Protein AF-A0AAW7AL29-F1 (afdb_monomer_lite)

Sequence (133 aa):
MGLEEKYKINKNIAYKLLEYNFFDASINRFYYSCFQKLLNYAEQRFEYKDAGEGSSHNNLIKFIDVEINKSMMHDNKKNLIKAKGITGNFKKLKQMRVIADYKSESISEKDIPHVKRLVHGFDEKFGVVKNNM

Radius of gyration: 15.09 Å; chains: 1; bounding box: 36×31×45 Å

Secondary structure (DSSP, 8-state):
--HHHHHHHHHHHHHHHHHTT-HHHHHHHHHHHHHHHHHHHHHHHH-----SSS-HHHHHHHHHHHHHHHHHHHS-HHHHHHHTHHHHHHHHHHHHHHHHHH-SS---GGGHHHHHHHHHHHHHHHHHHHHH-

Foldseek 3Di:
DALVVQLVVLQVVLVVCVVVVVPLSSLLSLLSSLQSLLVNCCCVPPVDDDPPPDDSSVVSLVVLLVVLVVLCVPDDVVLSVLLNCLSVLSVVSVVSNCCSPPNPDHDGPVCVVVSVVSSVSNVVSVVSSNVRD

pLDDT: mean 93.37, std 5.76, range [64.5, 98.31]

Structure (mmCIF, N/CA/C/O backbone):
data_AF-A0AAW7AL29-F1
#
_entry.id   AF-A0AAW7AL29-F1
#
loop_
_atom_site.group_PDB
_atom_site.id
_atom_site.type_symbol
_atom_site.label_atom_id
_atom_site.label_alt_id
_atom_site.label_comp_id
_atom_site.label_asym_id
_atom_site.label_entity_id
_atom_site.label_seq_id
_atom_site.pdbx_PDB_ins_code
_atom_site.Cartn_x
_atom_site.Cartn_y
_atom_site.Cartn_z
_atom_site.occupancy
_atom_site.B_iso_or_equiv
_atom_site.auth_seq_id
_atom_site.auth_comp_id
_atom_site.auth_asym_id
_atom_site.auth_atom_id
_atom_site.pdbx_PDB_model_num
ATOM 1 N N . MET A 1 1 ? -5.693 -19.785 -1.259 1.00 75.62 1 MET A N 1
ATOM 2 C CA . MET A 1 1 ? -6.119 -18.389 -1.504 1.00 75.62 1 MET A CA 1
ATOM 3 C C . MET A 1 1 ? -4.914 -17.563 -1.942 1.00 75.62 1 MET A C 1
ATOM 5 O O . MET A 1 1 ? -3.974 -17.420 -1.157 1.00 75.62 1 MET A O 1
ATOM 9 N N . GLY A 1 2 ? -4.912 -17.085 -3.188 1.00 89.62 2 GLY A N 1
ATOM 10 C CA . GLY A 1 2 ? -3.814 -16.286 -3.752 1.00 89.62 2 GLY A CA 1
ATOM 11 C C . GLY A 1 2 ? -3.774 -14.853 -3.209 1.00 89.62 2 GLY A C 1
ATOM 12 O O . GLY A 1 2 ? -4.735 -14.394 -2.589 1.00 89.62 2 GLY A O 1
ATOM 13 N N . LEU A 1 3 ? -2.671 -14.128 -3.433 1.00 92.44 3 LEU A N 1
ATOM 14 C CA . LEU A 1 3 ? -2.539 -12.729 -2.998 1.00 92.44 3 LEU A CA 1
ATOM 15 C C . LEU A 1 3 ? -3.585 -11.813 -3.645 1.00 92.44 3 LEU A C 1
ATOM 17 O O . LEU A 1 3 ? -4.085 -10.902 -2.982 1.00 92.44 3 LEU A O 1
ATOM 21 N N . GLU A 1 4 ? -3.956 -12.085 -4.899 1.00 92.19 4 GLU A N 1
ATOM 22 C CA . GLU A 1 4 ? -5.001 -11.341 -5.598 1.00 92.19 4 GLU A CA 1
ATOM 23 C C . GLU A 1 4 ? -6.346 -11.373 -4.858 1.00 92.19 4 GLU A C 1
ATOM 25 O O . GLU A 1 4 ? -7.004 -10.350 -4.665 1.00 92.19 4 GLU A O 1
ATOM 30 N N . GLU A 1 5 ? -6.759 -12.557 -4.428 1.00 94.75 5 GLU A N 1
ATOM 31 C CA . GLU A 1 5 ? -8.010 -12.750 -3.705 1.00 94.75 5 GLU A CA 1
ATOM 32 C C . GLU A 1 5 ? -7.924 -12.151 -2.293 1.00 94.75 5 GLU A C 1
ATOM 34 O O . GLU A 1 5 ? -8.828 -11.434 -1.855 1.00 94.75 5 GLU A O 1
ATOM 39 N N . LYS A 1 6 ? -6.783 -12.348 -1.616 1.00 95.12 6 LYS A N 1
ATOM 40 C CA . LYS A 1 6 ? -6.535 -11.810 -0.273 1.00 95.12 6 LYS A CA 1
ATOM 41 C C . LYS A 1 6 ? -6.652 -10.288 -0.219 1.00 95.12 6 LYS A C 1
ATOM 43 O O . LYS A 1 6 ? -7.274 -9.780 0.716 1.00 95.12 6 LYS A O 1
A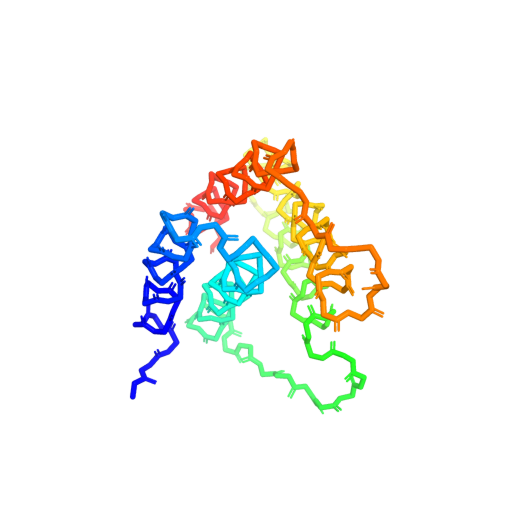TOM 48 N N . TYR A 1 7 ? -6.114 -9.549 -1.197 1.00 96.12 7 TYR A N 1
ATOM 49 C CA . TYR A 1 7 ? -6.211 -8.086 -1.142 1.00 96.12 7 TYR A CA 1
ATOM 50 C C . TYR A 1 7 ? -7.658 -7.604 -1.310 1.00 96.12 7 TYR A C 1
ATOM 52 O O . TYR A 1 7 ? -8.079 -6.682 -0.610 1.00 96.12 7 TYR A O 1
ATOM 60 N N . LYS A 1 8 ? -8.442 -8.244 -2.192 1.00 96.88 8 LYS A N 1
ATOM 61 C CA . LYS A 1 8 ? -9.861 -7.906 -2.413 1.00 96.88 8 LYS A CA 1
ATOM 62 C C . LYS A 1 8 ? -10.673 -8.161 -1.144 1.00 96.88 8 LYS A C 1
ATOM 64 O O . LYS A 1 8 ? -11.420 -7.288 -0.704 1.00 96.88 8 LYS A O 1
ATOM 69 N N . ILE A 1 9 ? -10.465 -9.319 -0.515 1.00 97.44 9 ILE A N 1
ATOM 70 C CA . ILE A 1 9 ? -11.117 -9.686 0.746 1.00 97.44 9 ILE A CA 1
ATOM 71 C C . ILE A 1 9 ? -10.748 -8.701 1.856 1.00 97.44 9 ILE A C 1
ATOM 73 O O . ILE A 1 9 ? -11.639 -8.191 2.529 1.00 97.44 9 ILE A O 1
ATOM 77 N N . ASN A 1 10 ? -9.464 -8.371 2.017 1.00 97.75 10 ASN A N 1
ATOM 78 C CA . ASN A 1 10 ? -9.031 -7.409 3.030 1.00 97.75 10 ASN A CA 1
ATOM 79 C C . ASN A 1 10 ? -9.680 -6.037 2.840 1.00 97.75 10 ASN A C 1
ATOM 81 O O . ASN A 1 10 ? -10.145 -5.449 3.814 1.00 97.75 10 ASN A O 1
ATOM 85 N N . LYS A 1 11 ? -9.782 -5.547 1.600 1.00 97.50 11 LYS A N 1
ATOM 86 C CA . LYS A 1 11 ? -10.460 -4.278 1.317 1.00 97.50 11 LYS A CA 1
ATOM 87 C C . LYS A 1 11 ? -11.942 -4.330 1.693 1.00 97.50 11 LYS A C 1
ATOM 89 O O . LYS A 1 11 ? -12.434 -3.412 2.341 1.00 97.50 11 LYS A O 1
ATOM 94 N N . ASN A 1 12 ? -12.636 -5.411 1.342 1.00 98.00 12 ASN A N 1
ATOM 95 C CA . ASN A 1 12 ? -14.052 -5.584 1.672 1.00 98.00 12 ASN A CA 1
ATOM 96 C C . ASN A 1 12 ? -14.281 -5.679 3.187 1.00 98.00 12 ASN A C 1
ATOM 98 O O . ASN A 1 12 ? -15.183 -5.033 3.714 1.00 98.00 12 ASN A O 1
ATOM 102 N N . ILE A 1 13 ? -13.443 -6.440 3.898 1.00 98.19 13 ILE A N 1
ATOM 103 C CA . ILE A 1 13 ? -13.495 -6.532 5.362 1.00 98.19 13 ILE A CA 1
ATOM 104 C C . ILE A 1 13 ? -13.239 -5.161 5.990 1.00 98.19 13 ILE A C 1
ATOM 106 O O . ILE A 1 13 ? -13.939 -4.799 6.929 1.00 98.19 13 ILE A O 1
ATOM 110 N N . ALA A 1 14 ? -12.286 -4.380 5.471 1.00 97.88 14 ALA A N 1
ATOM 111 C CA . ALA A 1 14 ? -12.003 -3.044 5.988 1.00 97.88 14 ALA A CA 1
ATOM 112 C C . ALA A 1 14 ? -13.248 -2.146 5.967 1.00 97.88 14 ALA A C 1
ATOM 114 O O . ALA A 1 14 ? -13.548 -1.509 6.971 1.00 97.88 14 ALA A O 1
ATOM 115 N N . TYR A 1 15 ? -14.005 -2.140 4.865 1.00 98.06 15 TYR A N 1
ATOM 116 C CA . TYR A 1 15 ? -15.250 -1.371 4.785 1.00 98.06 15 TYR A CA 1
ATOM 117 C C . TYR A 1 15 ? -16.328 -1.887 5.737 1.00 98.06 15 TYR A C 1
ATOM 119 O O . TYR A 1 15 ? -16.926 -1.076 6.433 1.00 98.06 15 TYR A O 1
ATOM 127 N N . LYS A 1 16 ? -16.510 -3.208 5.853 1.00 98.31 16 LYS A N 1
ATOM 128 C CA . LYS A 1 16 ? -17.448 -3.780 6.833 1.00 98.31 16 LYS A CA 1
ATOM 129 C C . LYS A 1 16 ? -17.093 -3.380 8.264 1.00 98.31 16 LYS A C 1
ATOM 131 O O . LYS A 1 16 ? -17.961 -3.014 9.037 1.00 98.31 16 LYS A O 1
ATOM 136 N N . LEU A 1 17 ? -15.811 -3.404 8.626 1.00 97.94 17 LEU A N 1
ATOM 137 C CA . LEU A 1 17 ? -15.358 -2.998 9.960 1.00 97.94 17 LEU A CA 1
ATOM 138 C C . LEU A 1 17 ? -15.656 -1.524 10.256 1.00 97.94 17 LEU A C 1
ATOM 140 O O . LEU A 1 17 ? -15.956 -1.197 11.401 1.00 97.94 17 LEU A O 1
ATOM 144 N N . LEU A 1 18 ? -15.620 -0.650 9.244 1.00 96.75 18 LEU A N 1
ATOM 145 C CA . LEU A 1 18 ? -16.034 0.745 9.411 1.00 96.75 18 LEU A CA 1
ATOM 146 C C . LEU A 1 18 ? -17.519 0.872 9.766 1.00 96.75 18 LEU A C 1
ATOM 148 O O . LEU A 1 18 ? -17.851 1.720 10.582 1.00 96.75 18 LEU A O 1
ATOM 152 N N . GLU A 1 19 ? -18.392 0.038 9.194 1.00 96.69 19 GLU A N 1
ATOM 153 C CA . GLU A 1 19 ? -19.837 0.040 9.497 1.00 96.69 19 GLU A CA 1
ATOM 154 C C . GLU A 1 19 ? -20.122 -0.320 10.964 1.00 96.69 19 GLU A C 1
ATOM 156 O O . GLU A 1 19 ? -21.108 0.136 11.535 1.00 96.69 19 GLU A O 1
ATOM 161 N N . TYR A 1 20 ? -19.230 -1.092 11.591 1.00 97.31 20 TYR A N 1
ATOM 162 C CA . TYR A 1 20 ? -19.299 -1.468 13.006 1.00 97.31 20 TYR A CA 1
ATOM 163 C C . TYR A 1 20 ? -18.425 -0.592 13.920 1.00 97.31 20 TYR A C 1
ATOM 165 O O . TYR A 1 20 ? -18.210 -0.947 15.076 1.00 97.31 20 TYR A O 1
ATOM 173 N N . ASN A 1 21 ? -17.893 0.531 13.423 1.00 96.50 21 ASN A N 1
ATOM 174 C CA . ASN A 1 21 ? -16.990 1.429 14.158 1.00 96.50 21 ASN A CA 1
ATOM 175 C C . ASN A 1 21 ? -15.689 0.771 14.667 1.00 96.50 21 ASN A C 1
ATOM 177 O O . ASN A 1 21 ? -15.028 1.284 15.569 1.00 96.50 21 ASN A O 1
ATOM 181 N N . PHE A 1 22 ? -15.261 -0.341 14.062 1.00 96.81 22 PHE A N 1
ATOM 182 C CA . PHE A 1 22 ? -13.983 -0.989 14.363 1.00 96.81 22 PHE A CA 1
ATOM 183 C C . PHE A 1 22 ? -12.840 -0.332 13.575 1.00 96.81 22 PHE A C 1
ATOM 185 O O . PHE A 1 22 ? -12.269 -0.913 12.645 1.00 96.81 22 PHE A O 1
ATOM 192 N N . PHE A 1 23 ? -12.515 0.912 13.935 1.00 96.56 23 PHE A N 1
ATOM 193 C CA . PHE A 1 23 ? -11.599 1.770 13.179 1.00 96.56 23 PHE A CA 1
ATOM 194 C C . PHE A 1 23 ? -10.165 1.231 13.109 1.00 96.56 23 PHE A C 1
ATOM 196 O O . PHE A 1 23 ? -9.618 1.123 12.007 1.00 96.56 23 PHE A O 1
ATOM 203 N N . ASP A 1 24 ? -9.586 0.809 14.233 1.00 96.25 24 ASP A N 1
ATOM 204 C CA . ASP A 1 24 ? -8.225 0.253 14.281 1.00 96.25 24 ASP A CA 1
ATOM 205 C C . ASP A 1 24 ? -8.091 -0.977 13.364 1.00 96.25 24 ASP A C 1
ATOM 207 O O . ASP A 1 24 ? -7.237 -1.043 12.469 1.00 96.25 24 ASP A O 1
ATOM 211 N N . ALA A 1 25 ? -9.029 -1.919 13.501 1.00 96.94 25 ALA A N 1
ATOM 212 C CA . ALA A 1 25 ? -9.082 -3.120 12.678 1.00 96.94 25 ALA A CA 1
ATOM 213 C C . ALA A 1 25 ? -9.292 -2.790 11.188 1.00 96.94 25 ALA A C 1
ATOM 215 O O . ALA A 1 25 ? -8.695 -3.434 10.319 1.00 96.94 25 ALA A O 1
ATOM 216 N N . SER A 1 26 ? -10.093 -1.768 10.867 1.00 97.81 26 SER A N 1
ATOM 217 C CA . SER A 1 26 ? -10.309 -1.332 9.483 1.00 97.81 26 SER A CA 1
ATOM 218 C C . SER A 1 26 ? -9.019 -0.822 8.826 1.00 97.81 26 SER A C 1
ATOM 220 O O . SER A 1 26 ? -8.718 -1.193 7.689 1.00 97.81 26 SER A O 1
ATOM 222 N N . ILE A 1 27 ? -8.200 -0.043 9.546 1.00 97.31 27 ILE A N 1
ATOM 223 C CA . ILE A 1 27 ? -6.919 0.471 9.041 1.00 97.31 27 ILE A CA 1
ATOM 224 C C . ILE A 1 27 ? -5.945 -0.667 8.799 1.00 97.31 27 ILE A C 1
ATOM 226 O O . ILE A 1 27 ? -5.292 -0.704 7.752 1.00 97.31 27 ILE A O 1
ATOM 230 N N . ASN A 1 28 ? -5.871 -1.612 9.736 1.00 96.62 28 ASN A N 1
ATOM 231 C CA . ASN A 1 28 ? -5.049 -2.802 9.582 1.00 96.62 28 ASN A CA 1
ATOM 232 C C . ASN A 1 28 ? -5.407 -3.545 8.280 1.00 96.62 28 ASN A C 1
ATOM 234 O O . ASN A 1 28 ? -4.530 -3.862 7.470 1.00 96.62 28 ASN A O 1
ATOM 238 N N . ARG A 1 29 ? -6.705 -3.727 8.009 1.00 97.94 29 ARG A N 1
ATOM 239 C CA . ARG A 1 29 ? -7.197 -4.386 6.790 1.00 97.94 29 ARG A CA 1
ATOM 240 C C . ARG A 1 29 ? -6.943 -3.572 5.517 1.00 97.94 29 ARG A C 1
ATOM 242 O O . ARG A 1 29 ? -6.504 -4.152 4.522 1.00 97.94 29 ARG A O 1
ATOM 249 N N . PHE A 1 30 ? -7.107 -2.248 5.536 1.00 98.31 30 PHE A N 1
ATOM 250 C CA . PHE A 1 30 ? -6.722 -1.394 4.403 1.00 98.31 30 PHE A CA 1
ATOM 251 C C . PHE A 1 30 ? -5.227 -1.490 4.088 1.00 98.31 30 PHE A C 1
ATOM 253 O O . PHE A 1 30 ? -4.852 -1.654 2.924 1.00 98.31 30 PHE A O 1
ATOM 260 N N . TYR A 1 31 ? -4.372 -1.446 5.112 1.00 97.88 31 TYR A N 1
ATOM 261 C CA . TYR A 1 31 ? -2.928 -1.591 4.951 1.00 97.88 31 TYR A CA 1
ATOM 262 C C . TYR A 1 31 ? -2.559 -2.925 4.287 1.00 97.88 31 TYR A C 1
ATOM 264 O O . TYR A 1 31 ? -1.824 -2.931 3.295 1.00 97.88 31 TYR A O 1
ATOM 272 N N . TYR A 1 32 ? -3.091 -4.047 4.784 1.00 97.50 32 TYR A N 1
ATOM 273 C CA . TYR A 1 32 ? -2.791 -5.361 4.210 1.00 97.50 32 TYR A CA 1
ATOM 274 C C . TYR A 1 32 ? -3.354 -5.542 2.803 1.00 97.50 32 TYR A C 1
ATOM 276 O O . TYR A 1 32 ? -2.681 -6.151 1.973 1.00 97.50 32 TYR A O 1
ATOM 284 N N . SER A 1 33 ? -4.516 -4.959 2.497 1.00 98.19 33 SER A N 1
ATOM 285 C CA . SER A 1 33 ? -5.017 -4.883 1.122 1.00 98.19 33 SER A CA 1
ATOM 286 C C . SER A 1 33 ? -3.997 -4.202 0.202 1.00 98.19 33 SER A C 1
ATOM 288 O O . SER A 1 33 ? -3.593 -4.771 -0.810 1.00 98.19 33 SER A O 1
ATOM 290 N N . CYS A 1 34 ? -3.517 -3.006 0.555 1.00 98.06 34 CYS A N 1
ATOM 291 C CA . CYS A 1 34 ? -2.522 -2.296 -0.254 1.00 98.06 34 CYS A CA 1
ATOM 292 C C . CYS A 1 34 ? -1.208 -3.084 -0.387 1.00 98.06 34 CYS A C 1
ATOM 294 O O . CYS A 1 34 ? -0.666 -3.196 -1.486 1.00 98.06 34 CYS A O 1
ATOM 296 N N . PHE A 1 35 ? -0.712 -3.667 0.708 1.00 97.56 35 PHE A N 1
ATOM 297 C CA . PHE A 1 35 ? 0.515 -4.464 0.699 1.00 97.56 35 PHE A CA 1
ATOM 298 C C . PHE A 1 35 ? 0.405 -5.683 -0.218 1.00 97.56 35 PHE A C 1
ATOM 300 O O . PHE A 1 35 ? 1.243 -5.862 -1.094 1.00 97.56 35 PHE A O 1
ATOM 307 N N . GLN A 1 36 ? -0.642 -6.492 -0.057 1.00 97.31 36 GLN A N 1
ATOM 308 C CA . GLN A 1 36 ? -0.830 -7.714 -0.840 1.00 97.31 36 GLN A CA 1
ATOM 309 C C . GLN 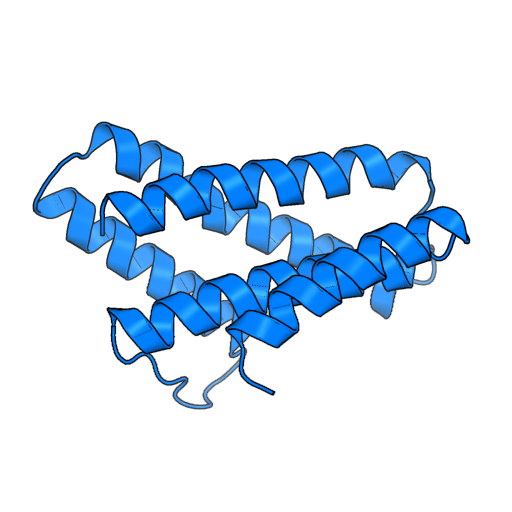A 1 36 ? -1.084 -7.416 -2.315 1.00 97.31 36 GLN A C 1
ATOM 311 O O . GLN A 1 36 ? -0.632 -8.168 -3.170 1.00 97.31 36 GLN A O 1
ATOM 316 N N . LYS A 1 37 ? -1.755 -6.301 -2.624 1.00 97.75 37 LYS A N 1
ATOM 317 C CA . LYS A 1 37 ? -1.955 -5.845 -4.001 1.00 97.75 37 LYS A CA 1
ATOM 318 C C . LYS A 1 37 ? -0.631 -5.491 -4.683 1.00 97.75 37 LYS A C 1
ATOM 320 O O . LYS A 1 37 ? -0.410 -5.901 -5.820 1.00 97.75 37 LYS A O 1
ATOM 325 N N . LEU A 1 38 ? 0.254 -4.771 -3.988 1.00 96.88 38 LEU A N 1
ATOM 326 C CA . LEU A 1 38 ? 1.599 -4.480 -4.491 1.00 96.88 38 LEU A CA 1
ATOM 327 C C . LEU A 1 38 ? 2.466 -5.732 -4.586 1.00 96.88 38 LEU A C 1
ATOM 329 O O . LEU A 1 38 ? 3.141 -5.906 -5.593 1.00 96.88 38 LEU A O 1
ATOM 333 N N . LEU A 1 39 ? 2.430 -6.595 -3.569 1.00 97.44 39 LEU A N 1
ATOM 334 C CA . LEU A 1 39 ? 3.216 -7.826 -3.542 1.00 97.44 39 LEU A CA 1
ATOM 335 C C . LEU A 1 39 ? 2.824 -8.743 -4.701 1.00 97.44 39 LEU A C 1
ATOM 337 O O . LEU A 1 39 ? 3.690 -9.177 -5.445 1.00 97.44 39 LEU A O 1
ATOM 341 N N . ASN A 1 40 ? 1.520 -8.941 -4.916 1.00 97.31 40 ASN A N 1
ATOM 342 C CA . ASN A 1 40 ? 1.005 -9.724 -6.036 1.00 97.31 40 ASN A CA 1
ATOM 343 C C . ASN A 1 40 ? 1.519 -9.195 -7.378 1.00 97.31 40 ASN A C 1
ATOM 345 O O . ASN A 1 40 ? 1.927 -9.970 -8.232 1.00 97.31 40 ASN A O 1
ATOM 349 N N . TYR A 1 41 ? 1.491 -7.874 -7.573 1.00 96.94 41 TYR A N 1
ATOM 350 C CA . TYR A 1 41 ? 2.013 -7.269 -8.796 1.00 96.94 41 TYR A CA 1
ATOM 351 C C . TYR A 1 41 ? 3.525 -7.464 -8.929 1.00 96.94 41 TYR A C 1
ATOM 353 O O . TYR A 1 41 ? 3.987 -7.828 -10.004 1.00 96.94 41 TYR A O 1
ATOM 361 N N . ALA A 1 42 ? 4.286 -7.272 -7.850 1.00 97.06 42 ALA A N 1
ATOM 362 C CA . ALA A 1 42 ? 5.733 -7.446 -7.867 1.00 97.06 42 ALA A CA 1
ATOM 363 C C . ALA A 1 42 ? 6.140 -8.891 -8.204 1.00 97.06 42 ALA A C 1
ATOM 365 O O . ALA A 1 42 ? 7.012 -9.103 -9.044 1.00 97.06 42 ALA A O 1
ATOM 366 N N . GLU A 1 43 ? 5.474 -9.871 -7.589 1.00 96.69 43 GLU A N 1
ATOM 367 C CA . GLU A 1 43 ? 5.692 -11.298 -7.842 1.00 96.69 43 GLU A CA 1
ATOM 368 C C . GLU A 1 43 ? 5.329 -11.676 -9.284 1.00 96.69 43 GLU A C 1
ATOM 370 O O . GLU A 1 43 ? 6.089 -12.376 -9.944 1.00 96.69 43 GLU A O 1
ATOM 375 N N . GLN A 1 44 ? 4.198 -11.185 -9.802 1.00 95.69 44 GLN A N 1
ATOM 376 C CA . GLN A 1 44 ? 3.731 -11.530 -11.150 1.00 95.69 44 GLN A CA 1
ATOM 377 C C . GLN A 1 44 ? 4.507 -10.826 -12.266 1.00 95.69 44 GLN A C 1
ATOM 379 O O . GLN A 1 44 ? 4.691 -11.404 -13.334 1.00 95.69 44 GLN A O 1
ATOM 384 N N . ARG A 1 45 ? 4.907 -9.566 -12.063 1.00 95.69 45 ARG A N 1
ATOM 385 C CA . ARG A 1 45 ? 5.510 -8.741 -13.120 1.00 95.69 45 ARG A CA 1
ATOM 386 C C . ARG A 1 45 ? 7.031 -8.829 -13.151 1.00 95.69 45 ARG A C 1
ATOM 388 O O . ARG A 1 45 ? 7.600 -8.737 -14.235 1.00 95.69 45 ARG A O 1
ATOM 395 N N . PHE A 1 46 ? 7.662 -8.974 -11.989 1.00 95.81 46 PHE A N 1
ATOM 396 C CA . PHE A 1 46 ? 9.116 -8.880 -11.839 1.00 95.81 46 PHE A CA 1
ATOM 397 C C . PHE A 1 46 ? 9.731 -10.083 -11.120 1.00 95.81 46 PHE A C 1
ATOM 399 O O . PHE A 1 46 ? 10.896 -10.016 -10.736 1.00 95.81 46 PHE A O 1
ATOM 406 N N . GLU A 1 47 ? 8.950 -11.141 -10.876 1.00 95.56 47 GLU A N 1
ATOM 407 C CA . GLU A 1 47 ? 9.397 -12.334 -10.144 1.00 95.56 47 GLU A CA 1
ATOM 408 C C . GLU A 1 47 ? 9.993 -12.000 -8.766 1.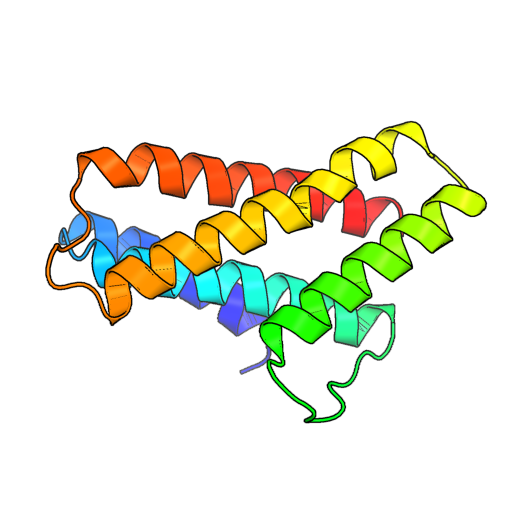00 95.56 47 GLU A C 1
ATOM 410 O O . GLU A 1 47 ? 10.886 -12.686 -8.262 1.00 95.56 47 GLU A O 1
ATOM 415 N N . TYR A 1 48 ? 9.504 -10.918 -8.149 1.00 96.31 48 TYR A N 1
ATOM 416 C CA . TYR A 1 48 ? 10.013 -10.434 -6.873 1.00 96.31 48 TYR A CA 1
ATOM 417 C C . TYR A 1 48 ? 9.933 -11.519 -5.797 1.00 96.31 48 TYR A C 1
ATOM 419 O O . TYR A 1 48 ? 8.896 -12.154 -5.608 1.00 96.31 48 TYR A O 1
ATOM 427 N N . LYS A 1 49 ? 11.020 -11.675 -5.039 1.00 93.75 49 LYS A N 1
ATOM 428 C CA . LYS A 1 49 ? 11.084 -12.500 -3.832 1.00 93.75 49 LYS A CA 1
ATOM 429 C C . LYS A 1 49 ? 11.783 -11.706 -2.742 1.00 93.75 49 LYS A C 1
ATOM 431 O O . LYS A 1 49 ? 12.835 -11.114 -2.978 1.00 93.75 49 LYS A O 1
ATOM 436 N N . ASP A 1 50 ? 11.192 -11.679 -1.553 1.00 92.19 50 ASP A N 1
ATOM 437 C CA . ASP A 1 50 ? 11.840 -11.058 -0.403 1.00 92.19 50 ASP A CA 1
ATOM 438 C C . ASP A 1 50 ? 13.015 -11.928 0.059 1.00 92.19 50 ASP A C 1
ATOM 440 O O . ASP A 1 50 ? 12.879 -13.141 0.204 1.00 92.19 50 ASP A O 1
ATOM 444 N N . ALA A 1 51 ? 14.166 -11.301 0.297 1.00 88.38 51 ALA A N 1
ATOM 445 C CA . ALA A 1 51 ? 15.377 -11.996 0.727 1.00 88.38 51 ALA A CA 1
ATOM 446 C C . ALA A 1 51 ? 15.343 -12.412 2.212 1.00 88.38 51 ALA A C 1
ATOM 448 O O . ALA A 1 51 ? 16.274 -13.051 2.689 1.00 88.38 51 ALA A O 1
ATOM 449 N N . GLY A 1 52 ? 14.298 -12.037 2.963 1.00 87.06 52 GLY A N 1
ATOM 450 C CA . GLY A 1 52 ? 14.166 -12.324 4.394 1.00 87.06 52 GLY A CA 1
ATOM 451 C C . GLY A 1 52 ? 14.988 -11.406 5.305 1.00 87.06 52 GLY A C 1
ATOM 452 O O . GLY A 1 52 ? 14.896 -11.507 6.527 1.00 87.06 52 GLY A O 1
ATOM 453 N N . GLU A 1 53 ? 15.762 -10.479 4.742 1.00 86.69 53 GLU A N 1
ATOM 454 C CA . GLU A 1 53 ? 16.559 -9.522 5.504 1.00 86.69 53 GLU A CA 1
ATOM 455 C C . GLU A 1 53 ? 15.730 -8.285 5.885 1.00 86.69 53 GLU A C 1
ATOM 457 O O . GLU A 1 53 ? 15.288 -7.503 5.040 1.00 86.69 53 GLU A O 1
ATOM 462 N N . GLY A 1 54 ? 15.528 -8.064 7.184 1.00 86.75 54 GLY A N 1
ATOM 463 C CA . GLY A 1 54 ? 14.836 -6.880 7.693 1.00 86.75 54 GLY A CA 1
ATOM 464 C C . GLY A 1 54 ? 13.314 -6.904 7.490 1.00 86.75 54 GLY A C 1
ATOM 465 O O . GLY A 1 54 ? 12.649 -7.914 7.695 1.00 86.75 54 GLY A O 1
ATOM 466 N N . SER A 1 55 ? 12.715 -5.748 7.174 1.00 90.62 55 SER A N 1
ATOM 467 C CA . SER A 1 55 ? 11.255 -5.626 7.042 1.00 90.62 55 SER A CA 1
ATOM 468 C C . SER A 1 55 ? 10.813 -5.861 5.599 1.00 90.62 55 SER A C 1
ATOM 470 O O . SER A 1 55 ? 10.927 -4.951 4.777 1.00 90.62 55 SER A O 1
ATOM 472 N N . SER A 1 56 ? 10.189 -7.009 5.329 1.00 91.56 56 SER A N 1
ATOM 473 C CA . SER A 1 56 ? 9.640 -7.379 4.011 1.00 91.56 56 SER A CA 1
ATOM 474 C C . SER A 1 56 ? 8.757 -6.290 3.376 1.00 91.56 56 SER A C 1
ATOM 476 O O . SER A 1 56 ? 8.847 -5.996 2.188 1.00 91.56 56 SER A O 1
ATOM 478 N N . HIS A 1 57 ? 7.957 -5.580 4.176 1.00 93.44 57 HIS A N 1
ATOM 479 C CA . HIS A 1 57 ? 7.147 -4.450 3.702 1.00 93.44 57 HIS A CA 1
ATOM 480 C C . HIS A 1 57 ? 7.984 -3.244 3.244 1.00 93.44 57 HIS A C 1
ATOM 482 O O . HIS A 1 57 ? 7.603 -2.542 2.305 1.00 93.44 57 HIS A O 1
ATOM 488 N N . ASN A 1 58 ? 9.099 -2.965 3.928 1.00 92.06 58 ASN A N 1
ATOM 489 C CA . ASN A 1 58 ? 10.027 -1.911 3.516 1.00 92.06 58 ASN A CA 1
ATOM 490 C C . ASN A 1 58 ? 10.841 -2.345 2.292 1.00 92.06 58 ASN A C 1
ATOM 492 O O . ASN A 1 58 ? 11.161 -1.507 1.452 1.00 92.06 58 ASN A O 1
ATOM 496 N N . ASN A 1 59 ? 11.164 -3.630 2.185 1.00 95.19 59 ASN A N 1
ATOM 497 C CA . ASN A 1 59 ? 11.881 -4.173 1.039 1.00 95.19 59 ASN A CA 1
ATOM 498 C C . ASN A 1 59 ? 11.021 -4.079 -0.219 1.00 95.19 59 ASN A C 1
ATOM 500 O O . ASN A 1 59 ? 11.460 -3.491 -1.203 1.00 95.19 59 ASN A O 1
ATOM 504 N N . LEU A 1 60 ? 9.759 -4.514 -0.146 1.00 95.81 60 LEU A N 1
ATOM 505 C CA . LEU A 1 60 ? 8.812 -4.398 -1.252 1.00 95.81 60 LEU A CA 1
ATOM 506 C C . LEU A 1 60 ? 8.646 -2.946 -1.718 1.00 95.81 60 LEU A C 1
ATOM 508 O O . LEU A 1 60 ? 8.672 -2.673 -2.915 1.00 95.81 60 LEU A O 1
ATOM 512 N N . ILE A 1 61 ? 8.489 -1.986 -0.796 1.00 95.00 61 ILE A N 1
ATOM 513 C CA . ILE A 1 61 ? 8.275 -0.591 -1.209 1.00 95.00 61 ILE A CA 1
ATOM 514 C C . ILE A 1 61 ? 9.528 0.039 -1.829 1.00 95.00 61 ILE A C 1
ATOM 516 O O . ILE A 1 61 ? 9.404 0.862 -2.733 1.00 95.00 61 ILE A O 1
ATOM 520 N N . LYS A 1 62 ? 10.724 -0.348 -1.365 1.00 94.94 62 LYS A N 1
ATOM 521 C CA . LYS A 1 62 ? 11.995 0.061 -1.977 1.00 94.94 62 LYS A CA 1
ATOM 522 C C . LYS A 1 62 ? 12.154 -0.554 -3.362 1.00 94.94 62 LYS A C 1
ATOM 524 O O . LYS A 1 62 ? 12.510 0.161 -4.289 1.00 94.94 62 LYS A O 1
ATOM 529 N N . PHE A 1 63 ? 11.847 -1.843 -3.497 1.00 96.25 63 PHE A N 1
ATOM 530 C CA . PHE A 1 63 ? 11.869 -2.550 -4.771 1.00 96.25 63 PHE A CA 1
ATOM 531 C C . PHE A 1 63 ? 10.983 -1.845 -5.807 1.00 96.25 63 PHE A C 1
ATOM 533 O O . PHE A 1 63 ? 11.455 -1.481 -6.876 1.00 96.25 63 PHE A O 1
ATOM 540 N N . ILE A 1 64 ? 9.735 -1.535 -5.448 1.00 95.94 64 ILE A N 1
ATOM 541 C CA . ILE A 1 64 ? 8.810 -0.821 -6.337 1.00 95.94 64 ILE A CA 1
ATOM 542 C C . ILE A 1 64 ? 9.324 0.576 -6.709 1.00 95.94 64 ILE A C 1
ATOM 544 O O . ILE A 1 64 ? 9.182 0.977 -7.860 1.00 95.94 64 ILE A O 1
ATOM 548 N N . ASP A 1 65 ? 9.936 1.323 -5.783 1.00 95.38 65 ASP A N 1
ATOM 549 C CA . ASP A 1 65 ? 10.532 2.625 -6.123 1.00 95.38 65 ASP A CA 1
ATOM 550 C C . ASP A 1 65 ? 11.679 2.484 -7.133 1.00 95.38 65 ASP A C 1
ATOM 552 O O . ASP A 1 65 ? 11.762 3.267 -8.079 1.00 95.38 65 ASP A O 1
ATOM 556 N N . VAL A 1 66 ? 12.533 1.469 -6.963 1.00 95.06 66 VAL A N 1
ATOM 557 C CA . VAL A 1 66 ? 13.622 1.156 -7.899 1.00 95.06 66 VAL A CA 1
ATOM 558 C C . VAL A 1 66 ? 13.071 0.817 -9.280 1.00 95.06 66 VAL A C 1
ATOM 560 O O . VAL A 1 66 ? 13.543 1.389 -10.260 1.00 95.06 66 VAL A O 1
ATOM 563 N N . GLU A 1 67 ? 12.056 -0.041 -9.371 1.00 94.62 67 GLU A N 1
ATOM 564 C CA . GLU A 1 67 ? 11.454 -0.399 -10.659 1.00 94.62 67 GLU A CA 1
ATOM 565 C C . GLU A 1 67 ? 10.772 0.805 -11.325 1.00 94.62 67 GLU A C 1
ATOM 567 O O . GLU A 1 67 ? 10.964 1.024 -12.519 1.00 94.62 67 GLU A O 1
ATOM 572 N N . ILE A 1 68 ? 10.080 1.668 -10.567 1.00 93.62 68 ILE A N 1
ATOM 573 C CA . ILE A 1 68 ? 9.536 2.925 -11.114 1.00 93.62 68 ILE A CA 1
ATOM 574 C C . ILE A 1 68 ? 10.667 3.789 -11.690 1.00 93.62 68 ILE A C 1
ATOM 576 O O . ILE A 1 68 ? 10.534 4.325 -12.791 1.00 93.62 68 ILE A O 1
ATOM 580 N N . ASN A 1 69 ? 11.785 3.924 -10.969 1.00 92.44 69 ASN A N 1
ATOM 581 C CA . ASN A 1 69 ? 12.928 4.715 -11.430 1.00 92.44 69 ASN A CA 1
ATOM 582 C C . ASN A 1 69 ? 13.558 4.131 -12.702 1.00 92.44 69 ASN A C 1
ATOM 584 O O . ASN A 1 69 ? 13.897 4.902 -13.597 1.00 92.44 69 ASN A O 1
ATOM 588 N N . LYS A 1 70 ? 13.675 2.801 -12.811 1.00 92.00 70 LYS A N 1
ATOM 589 C CA . LYS A 1 70 ? 14.154 2.133 -14.030 1.00 92.00 70 LYS A CA 1
ATOM 590 C C . LYS A 1 70 ? 13.221 2.407 -15.206 1.00 92.00 70 LYS A C 1
ATOM 592 O O . LYS A 1 70 ? 13.675 2.879 -16.242 1.00 92.00 70 LYS A O 1
ATOM 597 N N . SER A 1 71 ? 11.913 2.208 -15.040 1.00 90.31 71 SER A N 1
ATOM 598 C CA . SER A 1 71 ? 10.937 2.458 -16.109 1.00 90.31 71 SER A CA 1
ATOM 599 C C . SER A 1 71 ? 10.927 3.922 -16.564 1.00 90.31 71 SER A C 1
ATOM 601 O O . SER A 1 71 ? 10.806 4.192 -17.755 1.00 90.31 71 SER A O 1
ATOM 603 N N . MET A 1 72 ? 11.158 4.874 -15.650 1.00 89.12 72 MET A N 1
ATOM 604 C CA . MET A 1 72 ? 11.289 6.300 -15.986 1.00 89.12 72 MET A CA 1
ATOM 605 C C . MET A 1 72 ? 12.472 6.627 -16.907 1.00 89.12 72 MET A C 1
ATOM 607 O O . MET A 1 72 ? 12.449 7.686 -17.538 1.00 89.12 72 MET A O 1
ATOM 611 N N . MET A 1 73 ? 13.505 5.780 -16.954 1.00 85.31 73 MET A N 1
ATOM 612 C CA . MET A 1 73 ? 14.653 5.959 -17.850 1.00 85.31 73 MET A CA 1
ATOM 613 C C . MET A 1 73 ? 14.348 5.517 -19.283 1.00 85.31 73 MET A C 1
ATOM 615 O O . MET A 1 73 ? 15.022 5.978 -20.201 1.00 85.31 73 MET A O 1
ATOM 619 N N . HIS A 1 74 ? 13.347 4.652 -19.467 1.00 74.75 74 HIS A N 1
ATOM 620 C CA . HIS A 1 74 ? 13.061 4.010 -20.746 1.00 74.75 74 HIS A CA 1
ATOM 621 C C . HIS A 1 74 ? 11.814 4.566 -21.442 1.00 74.75 74 HIS A C 1
ATOM 623 O O . HIS A 1 74 ? 11.846 4.667 -22.661 1.00 74.75 74 HIS A O 1
ATOM 629 N N . ASP A 1 75 ? 10.758 4.977 -20.718 1.00 64.50 75 ASP A N 1
ATOM 630 C CA . ASP A 1 75 ? 9.580 5.594 -21.348 1.00 64.50 75 ASP A CA 1
ATOM 631 C C . ASP A 1 75 ? 8.637 6.343 -20.376 1.00 64.50 75 ASP A C 1
ATOM 633 O O . ASP A 1 75 ? 8.647 6.160 -19.159 1.00 64.50 75 ASP A O 1
ATOM 637 N N . ASN A 1 76 ? 7.790 7.220 -20.930 1.00 66.88 76 ASN A N 1
ATOM 638 C CA . ASN A 1 76 ? 6.600 7.819 -20.290 1.00 66.88 76 ASN A CA 1
ATOM 639 C C . ASN A 1 76 ? 6.780 8.485 -18.895 1.00 66.88 76 ASN A C 1
ATOM 641 O O . ASN A 1 76 ? 5.924 8.414 -18.000 1.00 66.88 76 ASN A O 1
ATOM 645 N N . LYS A 1 77 ? 7.887 9.222 -18.729 1.00 79.31 77 LYS A N 1
ATOM 646 C CA . LYS A 1 77 ? 8.338 9.894 -17.491 1.00 79.31 77 LYS A CA 1
ATOM 647 C C . LYS A 1 77 ? 7.244 10.639 -16.708 1.00 79.31 77 LYS A C 1
ATOM 649 O O . LYS A 1 77 ? 7.219 10.584 -15.480 1.00 79.31 77 LYS A O 1
ATOM 654 N N . LYS A 1 78 ? 6.322 11.338 -17.384 1.00 83.56 78 LYS A N 1
ATOM 655 C CA . LYS A 1 78 ? 5.305 12.191 -16.730 1.00 83.56 78 LYS A CA 1
ATOM 656 C C . LYS A 1 78 ? 4.313 11.391 -15.877 1.00 83.56 78 LYS A C 1
ATOM 658 O O . LYS A 1 78 ? 3.949 11.839 -14.789 1.00 83.56 78 LYS A O 1
ATOM 663 N N . ASN A 1 79 ? 3.887 10.222 -16.350 1.00 86.06 79 ASN A N 1
ATOM 664 C CA . ASN A 1 79 ? 2.958 9.364 -15.613 1.00 86.06 79 ASN A CA 1
ATOM 665 C C . ASN A 1 79 ? 3.657 8.712 -14.418 1.00 86.06 79 ASN A C 1
ATOM 667 O O . ASN A 1 79 ? 3.146 8.745 -13.298 1.00 86.06 79 ASN A O 1
ATOM 671 N N . LEU A 1 80 ? 4.874 8.216 -14.624 1.00 87.38 80 LEU A N 1
ATOM 672 C CA . LEU A 1 80 ? 5.650 7.551 -13.581 1.00 87.38 80 LEU A CA 1
ATOM 673 C C . LEU A 1 80 ? 6.112 8.504 -12.462 1.00 87.38 80 LEU A C 1
ATOM 675 O O . LEU A 1 80 ? 6.145 8.104 -11.299 1.00 87.38 80 LEU A O 1
ATOM 679 N N . ILE A 1 81 ? 6.328 9.796 -12.750 1.00 87.69 81 ILE A N 1
ATOM 680 C CA . ILE A 1 81 ? 6.526 10.818 -11.701 1.00 87.69 81 ILE A CA 1
ATOM 681 C C . ILE A 1 81 ? 5.331 10.853 -10.738 1.00 87.69 81 ILE A C 1
ATOM 683 O O . ILE A 1 81 ? 5.519 10.877 -9.521 1.00 87.69 81 ILE A O 1
ATOM 687 N N . LYS A 1 82 ? 4.095 10.816 -11.259 1.00 86.88 82 LYS A N 1
ATOM 688 C CA . LYS A 1 82 ? 2.890 10.757 -10.412 1.00 86.88 82 LYS A CA 1
ATOM 689 C C . LYS A 1 82 ? 2.838 9.448 -9.620 1.00 86.88 82 LYS A C 1
ATOM 691 O O . LYS A 1 82 ? 2.428 9.450 -8.456 1.00 86.88 82 LYS A O 1
ATOM 696 N N . ALA A 1 83 ? 3.279 8.349 -10.233 1.00 90.25 83 ALA A N 1
ATOM 697 C CA . ALA A 1 83 ? 3.316 7.030 -9.614 1.00 90.25 83 ALA A CA 1
ATOM 698 C C . ALA A 1 83 ? 4.260 6.959 -8.402 1.00 90.25 83 ALA A C 1
ATOM 700 O O . ALA A 1 83 ? 3.917 6.276 -7.440 1.00 90.25 83 ALA A O 1
ATOM 701 N N . LYS A 1 84 ? 5.364 7.729 -8.357 1.00 89.38 84 LYS A N 1
ATOM 702 C CA . LYS A 1 84 ? 6.291 7.755 -7.198 1.00 89.38 84 LYS A CA 1
ATOM 703 C C . LYS A 1 84 ? 5.603 8.058 -5.865 1.00 89.38 84 LYS A C 1
ATOM 705 O O . LYS A 1 84 ? 6.034 7.581 -4.815 1.00 89.38 84 LYS A O 1
ATOM 710 N N . GLY A 1 85 ? 4.484 8.785 -5.890 1.00 91.00 85 GLY A N 1
ATOM 711 C CA . GLY A 1 85 ? 3.676 9.045 -4.697 1.00 91.00 85 GLY A CA 1
ATOM 712 C C . GLY A 1 85 ? 3.056 7.791 -4.057 1.00 91.00 85 GLY A C 1
ATOM 713 O O . GLY A 1 85 ? 2.562 7.877 -2.932 1.00 91.00 85 GLY A O 1
ATOM 714 N N . ILE A 1 86 ? 3.072 6.632 -4.732 1.00 94.56 86 ILE A N 1
ATOM 715 C CA . ILE A 1 86 ? 2.552 5.366 -4.197 1.00 94.56 86 ILE A CA 1
ATOM 716 C C . ILE A 1 86 ? 3.291 4.967 -2.918 1.00 94.56 86 ILE A C 1
ATOM 718 O O . ILE A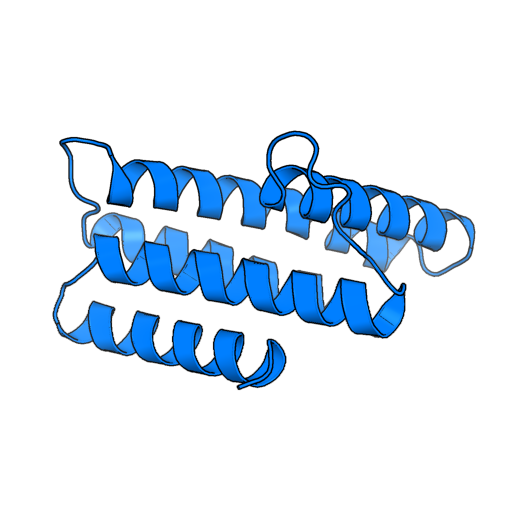 1 86 ? 2.668 4.535 -1.948 1.00 94.56 86 ILE A O 1
ATOM 722 N N . THR A 1 87 ? 4.603 5.218 -2.874 1.00 92.25 87 THR A N 1
ATOM 723 C CA . THR A 1 87 ? 5.455 4.935 -1.716 1.00 92.25 87 THR A CA 1
ATOM 724 C C . THR A 1 87 ? 5.093 5.816 -0.528 1.00 92.25 87 THR A C 1
ATOM 726 O O . THR A 1 87 ? 5.025 5.334 0.602 1.00 92.25 87 THR A O 1
ATOM 729 N N . GLY A 1 88 ? 4.782 7.091 -0.779 1.00 94.06 88 GLY A N 1
ATOM 730 C CA . GLY A 1 88 ? 4.319 8.033 0.235 1.00 94.06 88 GLY A CA 1
ATOM 731 C C . GLY A 1 88 ? 2.984 7.610 0.846 1.00 94.06 88 GLY A C 1
ATOM 732 O O . GLY A 1 88 ? 2.863 7.555 2.070 1.00 94.06 88 GLY A O 1
ATOM 733 N N . ASN A 1 89 ? 2.005 7.246 0.014 1.00 95.94 89 ASN A N 1
ATOM 734 C CA . ASN A 1 89 ? 0.704 6.767 0.492 1.00 95.94 89 ASN A CA 1
ATOM 735 C C . ASN A 1 89 ? 0.832 5.463 1.286 1.00 95.94 89 ASN A C 1
ATOM 737 O O . ASN A 1 89 ? 0.254 5.344 2.365 1.00 95.94 89 ASN A O 1
ATOM 741 N N . PHE A 1 90 ? 1.643 4.519 0.802 1.00 95.62 90 PHE A N 1
ATOM 742 C CA . PHE A 1 90 ? 1.894 3.260 1.499 1.00 95.62 90 PHE A CA 1
ATOM 743 C C . PHE A 1 90 ? 2.574 3.472 2.861 1.00 95.62 90 PHE A C 1
ATOM 745 O O . PHE A 1 90 ? 2.142 2.903 3.862 1.00 95.62 9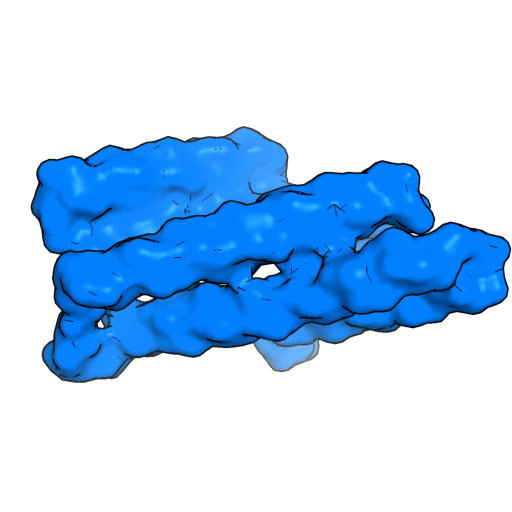0 PHE A O 1
ATOM 752 N N . LYS A 1 91 ? 3.602 4.331 2.932 1.00 94.94 91 LYS A N 1
ATOM 753 C CA . LYS A 1 91 ? 4.289 4.670 4.191 1.00 94.94 91 LYS A CA 1
ATOM 754 C C . LYS A 1 91 ? 3.341 5.313 5.203 1.00 94.94 91 LYS A C 1
ATOM 756 O O . LYS A 1 91 ? 3.365 4.925 6.368 1.00 94.94 91 LYS A O 1
ATOM 761 N N . LYS A 1 92 ? 2.480 6.237 4.767 1.00 96.06 92 LYS A N 1
ATOM 762 C CA . LYS A 1 92 ? 1.465 6.854 5.636 1.00 96.06 92 LYS A CA 1
ATOM 763 C C . LYS A 1 92 ? 0.444 5.828 6.132 1.00 96.06 92 LYS A C 1
ATOM 765 O O . LYS A 1 92 ? 0.167 5.788 7.323 1.00 96.06 92 LYS A O 1
ATOM 770 N N . LEU A 1 93 ? -0.042 4.931 5.268 1.00 96.25 93 LEU A N 1
ATOM 771 C CA . LEU A 1 93 ? -0.915 3.825 5.691 1.00 96.25 93 LEU A CA 1
ATOM 772 C C . LEU A 1 93 ? -0.228 2.899 6.701 1.00 96.25 93 LEU A C 1
ATOM 774 O O . LEU A 1 93 ? -0.850 2.499 7.681 1.00 96.25 93 LEU A O 1
ATOM 778 N N . LYS A 1 94 ? 1.063 2.596 6.511 1.00 95.19 94 LYS A N 1
ATOM 779 C CA . LYS A 1 94 ? 1.853 1.829 7.484 1.00 95.19 94 LYS A CA 1
ATOM 780 C C . LYS A 1 94 ? 1.921 2.536 8.837 1.00 95.19 94 LYS A C 1
ATOM 782 O O . LYS A 1 94 ? 1.752 1.880 9.856 1.00 95.19 94 LYS A O 1
ATOM 787 N N . GLN A 1 95 ? 2.157 3.848 8.853 1.00 94.19 95 GLN A N 1
ATOM 788 C CA . GLN A 1 95 ? 2.179 4.638 10.089 1.00 94.19 95 GLN A CA 1
ATOM 789 C C . GLN A 1 95 ? 0.828 4.591 10.807 1.00 94.19 95 GLN A C 1
ATOM 791 O O . GLN A 1 95 ? 0.798 4.294 11.996 1.00 94.19 95 GLN A O 1
ATOM 796 N N . MET A 1 96 ? -0.278 4.785 10.080 1.00 94.88 96 MET A N 1
ATOM 797 C CA . MET A 1 96 ? -1.631 4.657 10.635 1.00 94.88 96 MET A CA 1
ATOM 798 C C . MET A 1 96 ? -1.878 3.261 11.213 1.00 94.88 96 MET A C 1
ATOM 800 O O . MET A 1 96 ? -2.444 3.132 12.290 1.00 94.88 96 MET A O 1
ATOM 804 N N . ARG A 1 97 ? -1.401 2.213 10.534 1.00 95.00 97 ARG A N 1
ATOM 805 C CA . ARG A 1 97 ? -1.502 0.832 11.015 1.00 95.00 97 ARG A CA 1
ATOM 806 C C . ARG A 1 97 ? -0.699 0.598 12.293 1.00 95.00 97 ARG A C 1
ATOM 808 O O . ARG A 1 97 ? -1.193 -0.058 13.193 1.00 95.00 97 ARG A O 1
ATOM 815 N N . VAL A 1 98 ? 0.515 1.141 12.397 1.00 93.44 98 VAL A N 1
ATOM 816 C CA . VAL A 1 98 ? 1.310 1.060 13.638 1.00 93.44 98 VAL A CA 1
ATOM 817 C C . VAL A 1 98 ? 0.611 1.790 14.786 1.00 93.44 98 VAL A C 1
ATOM 819 O O . VAL A 1 98 ? 0.659 1.318 15.914 1.00 93.44 98 VAL A O 1
ATOM 822 N N . ILE A 1 99 ? -0.048 2.919 14.510 1.00 93.06 99 ILE A N 1
ATOM 823 C CA . ILE A 1 99 ? -0.858 3.619 15.514 1.00 93.06 99 ILE A CA 1
ATOM 824 C C . ILE A 1 99 ? -2.001 2.714 15.986 1.00 93.06 99 ILE A C 1
ATOM 826 O O . ILE A 1 99 ? -2.075 2.439 17.176 1.00 93.06 99 ILE A O 1
ATOM 830 N N . ALA A 1 100 ? -2.796 2.186 15.052 1.00 93.19 100 ALA A N 1
ATOM 831 C CA . ALA A 1 100 ? -3.924 1.297 15.334 1.00 93.19 100 ALA A CA 1
ATOM 832 C C . ALA A 1 100 ? -3.543 0.022 16.111 1.00 93.19 100 ALA A C 1
ATOM 834 O O . ALA A 1 100 ? -4.316 -0.453 16.933 1.00 93.19 100 ALA A O 1
ATOM 835 N N . ASP A 1 101 ? -2.369 -0.556 15.832 1.00 91.06 101 ASP A N 1
ATOM 836 C CA . ASP A 1 101 ? -1.944 -1.821 16.441 1.00 91.06 101 ASP A CA 1
ATOM 837 C C . ASP A 1 101 ? -1.299 -1.635 17.831 1.00 91.06 101 ASP A C 1
ATOM 839 O O . ASP A 1 101 ? -1.334 -2.561 18.641 1.00 91.06 101 ASP A O 1
ATOM 843 N N . TYR A 1 102 ? -0.638 -0.496 18.092 1.00 90.38 102 TYR A N 1
ATOM 844 C CA . TYR A 1 102 ? 0.311 -0.387 19.215 1.00 90.38 102 TYR A CA 1
ATOM 845 C C . TYR A 1 102 ? 0.183 0.864 20.081 1.00 90.38 102 TYR A C 1
ATOM 847 O O . TYR A 1 102 ? 0.788 0.902 21.155 1.00 90.38 102 TYR A O 1
ATOM 855 N N . LYS A 1 103 ? -0.516 1.914 19.640 1.00 89.19 103 LYS A N 1
ATOM 856 C CA . LYS A 1 103 ? -0.671 3.115 20.469 1.00 89.19 103 LYS A CA 1
ATOM 857 C C . LYS A 1 103 ? -1.881 2.989 21.387 1.00 89.19 103 LYS A C 1
ATOM 859 O O . LYS A 1 103 ? -2.876 2.369 21.043 1.00 89.19 103 LYS A O 1
ATOM 864 N N . SER A 1 104 ? -1.777 3.614 22.559 1.00 79.88 104 SER A N 1
ATOM 865 C CA . SER A 1 104 ? -2.854 3.682 23.553 1.00 79.88 104 SER A CA 1
ATOM 866 C C . SER A 1 104 ? -4.058 4.495 23.073 1.00 79.88 104 SER A C 1
ATOM 868 O O . SER A 1 104 ? -5.176 4.257 23.514 1.00 79.88 104 SER A O 1
ATOM 870 N N . GLU A 1 105 ? -3.826 5.472 22.195 1.00 83.31 105 GLU A N 1
ATOM 871 C CA . GLU A 1 105 ? -4.885 6.240 21.546 1.00 83.31 105 GLU A CA 1
ATOM 872 C C . GLU A 1 105 ? -5.382 5.485 20.311 1.00 83.31 105 GLU A C 1
ATOM 874 O O . GLU A 1 105 ? -4.670 5.392 19.307 1.00 83.31 105 GLU A O 1
ATOM 879 N N . SER A 1 106 ? -6.608 4.966 20.397 1.00 82.19 106 SER A N 1
ATOM 880 C CA . SER A 1 106 ? -7.305 4.363 19.262 1.00 82.19 106 SER A CA 1
ATOM 881 C C . SER A 1 106 ? -7.555 5.375 18.153 1.00 82.19 106 SER A C 1
ATOM 883 O O . SER A 1 106 ? -7.788 6.566 18.386 1.00 82.19 106 SER A O 1
ATOM 885 N N . ILE A 1 107 ? -7.579 4.868 16.927 1.00 91.00 107 ILE A N 1
ATOM 886 C CA . ILE A 1 107 ? -8.021 5.619 15.762 1.00 91.00 107 ILE A CA 1
ATOM 887 C C . ILE A 1 107 ? -9.475 6.018 15.968 1.00 91.00 107 ILE A C 1
ATOM 889 O O . ILE A 1 107 ? -10.334 5.212 16.323 1.00 91.00 107 ILE A O 1
ATOM 893 N N . SER A 1 108 ? -9.752 7.278 15.672 1.00 92.44 108 SER A N 1
ATOM 894 C CA . SER A 1 108 ? -11.080 7.854 15.789 1.00 92.44 108 SER A CA 1
ATOM 895 C C . SER A 1 108 ? -11.745 8.021 14.425 1.00 92.44 108 SER A C 1
ATOM 897 O O . SER A 1 108 ? -11.097 8.008 13.375 1.00 92.44 108 SER A O 1
ATOM 899 N N . GLU A 1 109 ? -13.059 8.234 14.422 1.00 94.12 109 GLU A N 1
ATOM 900 C CA . GLU A 1 109 ? -13.826 8.405 13.185 1.00 94.12 109 GLU A CA 1
ATOM 901 C C . GLU A 1 109 ? -13.292 9.557 12.308 1.00 94.12 109 GLU A C 1
ATOM 903 O O . GLU A 1 109 ? -13.235 9.440 11.082 1.00 94.12 109 GLU A O 1
ATOM 908 N N . LYS A 1 110 ? -12.796 10.641 12.925 1.00 94.56 110 LYS A N 1
ATOM 909 C CA . LYS A 1 110 ? -12.191 11.791 12.219 1.00 94.56 110 LYS A CA 1
ATOM 910 C C . LYS A 1 110 ? -10.957 11.423 11.383 1.00 94.56 110 LYS A C 1
ATOM 912 O O . LYS A 1 110 ? -10.625 12.148 10.444 1.00 94.56 110 LYS A O 1
ATOM 917 N N . ASP A 1 111 ? -10.299 10.302 11.675 1.00 94.56 111 ASP A N 1
ATOM 918 C CA . ASP A 1 111 ? -9.122 9.828 10.941 1.00 94.56 111 ASP A CA 1
ATOM 919 C C . ASP A 1 111 ? -9.515 9.043 9.676 1.00 94.56 111 ASP A C 1
ATOM 921 O O . ASP A 1 111 ? -8.757 8.979 8.699 1.00 94.56 111 ASP A O 1
ATOM 925 N N . ILE A 1 112 ? -10.732 8.489 9.635 1.00 96.38 112 ILE A N 1
ATOM 926 C CA . ILE A 1 112 ? -11.216 7.632 8.545 1.00 96.38 112 ILE A CA 1
ATOM 927 C C . ILE A 1 112 ? -11.236 8.341 7.182 1.00 96.38 112 ILE A C 1
ATOM 929 O O . ILE A 1 112 ? -10.782 7.737 6.201 1.00 96.38 112 ILE A O 1
ATOM 933 N N . PRO A 1 113 ? -11.671 9.612 7.050 1.00 97.31 113 PRO A N 1
ATOM 934 C CA . PRO A 1 113 ? -11.558 10.338 5.788 1.00 97.31 113 PRO A CA 1
ATOM 935 C C . PRO A 1 113 ? -10.116 10.431 5.278 1.00 97.31 113 PRO A C 1
ATOM 937 O O . PRO A 1 113 ? -9.881 10.326 4.072 1.00 97.31 113 PRO A O 1
ATOM 940 N N . HIS A 1 114 ? -9.136 10.603 6.172 1.00 96.25 114 HIS A N 1
ATOM 941 C CA . HIS A 1 114 ? -7.727 10.635 5.785 1.00 96.25 114 HIS A CA 1
ATOM 942 C C . HIS A 1 114 ? -7.262 9.270 5.266 1.00 96.25 114 HIS A C 1
ATOM 944 O O . HIS A 1 114 ? -6.681 9.199 4.182 1.00 96.25 114 HIS A O 1
ATOM 950 N N . VAL A 1 115 ? -7.590 8.187 5.975 1.00 96.62 115 VAL A N 1
ATOM 951 C CA . VAL A 1 115 ? -7.264 6.810 5.565 1.00 96.62 115 VAL A CA 1
ATOM 952 C C . VAL A 1 115 ? -7.867 6.485 4.199 1.00 96.62 115 VAL A C 1
ATOM 954 O O . VAL A 1 115 ? -7.152 6.024 3.309 1.00 96.62 115 VAL A O 1
ATOM 957 N N . LYS A 1 116 ? -9.154 6.791 3.981 1.00 97.31 116 LYS A N 1
ATOM 958 C CA . LYS A 1 116 ? -9.823 6.578 2.687 1.00 97.31 116 LYS A CA 1
ATOM 959 C C . LYS A 1 116 ? -9.122 7.333 1.553 1.00 97.31 116 LYS A C 1
ATOM 961 O O . LYS A 1 116 ? -8.911 6.752 0.489 1.00 97.31 116 LYS A O 1
ATOM 966 N N . ARG A 1 117 ? -8.689 8.583 1.781 1.00 97.81 117 ARG A N 1
ATOM 967 C CA . ARG A 1 117 ? -7.896 9.350 0.799 1.00 97.81 117 ARG A CA 1
ATOM 968 C C . ARG A 1 117 ? -6.549 8.693 0.496 1.00 97.81 117 ARG A C 1
ATOM 970 O O . ARG A 1 117 ? -6.147 8.664 -0.665 1.00 97.81 117 ARG A O 1
ATOM 977 N N . LEU A 1 118 ? -5.862 8.150 1.503 1.00 97.50 118 LEU A N 1
ATOM 978 C CA . LEU A 1 118 ? -4.598 7.438 1.296 1.00 97.50 118 LEU A CA 1
ATOM 979 C C . LEU A 1 118 ? -4.787 6.159 0.470 1.00 97.50 118 LEU A C 1
ATOM 981 O O . LEU A 1 118 ? -4.012 5.929 -0.457 1.00 97.50 118 LEU A O 1
ATOM 985 N N . VAL A 1 119 ? -5.817 5.357 0.768 1.00 97.75 119 VAL A N 1
ATOM 986 C CA . VAL A 1 119 ? -6.146 4.128 0.019 1.00 97.75 119 VAL A CA 1
ATOM 987 C C . VAL A 1 119 ? -6.531 4.455 -1.420 1.00 97.75 119 VAL A C 1
ATOM 989 O O . VAL A 1 119 ? -6.008 3.847 -2.350 1.00 97.75 119 VAL A O 1
ATOM 992 N N . HIS A 1 120 ? -7.395 5.448 -1.621 1.00 97.75 120 HIS A N 1
ATOM 993 C CA . HIS A 1 120 ? -7.794 5.881 -2.957 1.00 97.75 120 HIS A CA 1
ATOM 994 C C . HIS A 1 120 ? -6.592 6.385 -3.763 1.00 97.75 120 HIS A C 1
ATOM 996 O O . HIS A 1 120 ? -6.307 5.877 -4.843 1.00 97.75 120 HIS A O 1
ATOM 1002 N N . GLY A 1 121 ? -5.806 7.302 -3.192 1.00 97.31 121 GLY A N 1
ATOM 1003 C CA . GLY A 1 121 ? -4.622 7.825 -3.861 1.00 97.31 121 GLY A CA 1
ATOM 1004 C C . GLY A 1 121 ? -3.528 6.774 -4.071 1.00 97.31 121 GLY A C 1
ATOM 1005 O O . GLY A 1 121 ? -2.640 6.991 -4.898 1.00 97.31 121 GLY A O 1
ATOM 1006 N N . PHE A 1 122 ? -3.520 5.684 -3.299 1.00 97.75 122 PHE A N 1
ATOM 1007 C CA . PHE A 1 122 ? -2.692 4.507 -3.554 1.00 97.75 122 PHE A CA 1
ATOM 1008 C C . PHE A 1 122 ? -3.211 3.736 -4.770 1.00 97.75 122 PHE A C 1
ATOM 1010 O O . PHE A 1 122 ? -2.427 3.454 -5.669 1.00 97.75 122 PHE A O 1
ATOM 1017 N N . ASP A 1 123 ? -4.513 3.442 -4.825 1.00 97.44 123 ASP A N 1
ATOM 1018 C CA . ASP A 1 123 ? -5.138 2.697 -5.922 1.00 97.44 123 ASP A CA 1
ATOM 1019 C C . ASP A 1 123 ? -4.980 3.406 -7.274 1.00 97.44 123 ASP A C 1
ATOM 1021 O O . ASP A 1 123 ? -4.647 2.754 -8.263 1.00 97.44 123 ASP A O 1
ATOM 1025 N N . GLU A 1 124 ? -5.140 4.731 -7.312 1.00 97.06 124 GLU A N 1
ATOM 1026 C CA . GLU A 1 124 ? -4.909 5.535 -8.519 1.00 97.06 124 GLU A CA 1
ATOM 1027 C C . GLU A 1 124 ? -3.469 5.398 -9.024 1.00 97.06 124 GLU A C 1
ATOM 1029 O O . GLU A 1 124 ? -3.226 5.108 -10.195 1.00 97.06 124 GLU A O 1
ATOM 1034 N N . LYS A 1 125 ? -2.489 5.570 -8.128 1.00 96.25 125 LYS A N 1
ATOM 1035 C CA . LYS A 1 125 ? -1.065 5.501 -8.4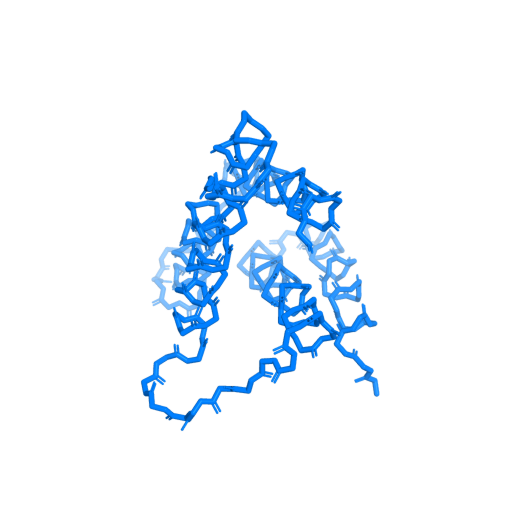89 1.00 96.25 125 LYS A CA 1
ATOM 1036 C C . LYS A 1 125 ? -0.646 4.085 -8.842 1.00 96.25 125 LYS A C 1
ATOM 1038 O O . LYS A 1 125 ? 0.154 3.912 -9.752 1.00 96.25 125 LYS A O 1
ATOM 1043 N N . PHE A 1 126 ? -1.215 3.083 -8.179 1.00 96.94 126 PHE A N 1
ATOM 1044 C CA . PHE A 1 126 ? -1.039 1.686 -8.551 1.00 96.94 126 PHE A CA 1
ATOM 1045 C C . PHE A 1 126 ? -1.561 1.418 -9.966 1.00 96.94 126 PHE A C 1
ATOM 1047 O O . PHE A 1 126 ? -0.903 0.716 -10.724 1.00 96.94 126 PHE A O 1
ATOM 1054 N N . GLY A 1 127 ? -2.702 1.999 -10.350 1.00 95.94 127 GLY A N 1
ATOM 1055 C CA . GLY A 1 127 ? -3.197 1.930 -11.727 1.00 95.94 127 GLY A CA 1
ATOM 1056 C C . GLY A 1 127 ? -2.190 2.494 -12.731 1.00 95.94 127 GLY A C 1
ATOM 1057 O O . GLY A 1 127 ? -1.941 1.882 -13.765 1.00 95.94 127 GLY A O 1
ATOM 1058 N N . VAL A 1 128 ? -1.541 3.613 -12.393 1.00 94.44 128 VAL A N 1
ATOM 1059 C CA . VAL A 1 128 ? -0.469 4.180 -13.225 1.00 94.44 128 VAL A CA 1
ATOM 1060 C C . VAL A 1 128 ? 0.740 3.246 -13.302 1.00 94.44 128 VAL A C 1
ATOM 1062 O O . VAL A 1 128 ? 1.202 2.990 -14.408 1.00 94.44 128 VAL A O 1
ATOM 1065 N N . VAL A 1 129 ? 1.214 2.707 -12.171 1.00 93.69 129 VAL A N 1
ATOM 1066 C CA . VAL A 1 129 ? 2.307 1.712 -12.126 1.00 93.69 129 VAL A CA 1
ATOM 1067 C C . VAL A 1 129 ? 1.986 0.533 -13.043 1.00 93.69 129 VAL A C 1
ATOM 1069 O O . VAL A 1 129 ? 2.716 0.281 -13.991 1.00 93.69 129 VAL A O 1
ATOM 1072 N N . LYS A 1 130 ? 0.840 -0.120 -12.826 1.00 94.06 130 LYS A N 1
ATOM 1073 C CA . LYS A 1 130 ? 0.424 -1.319 -13.564 1.00 94.06 130 LYS A CA 1
ATOM 1074 C C . LYS A 1 130 ? 0.341 -1.099 -15.080 1.00 94.06 130 LYS A C 1
ATOM 1076 O O . LYS A 1 130 ? 0.581 -2.031 -15.835 1.00 94.06 130 LYS A O 1
ATOM 1081 N N . ASN A 1 131 ? -0.035 0.101 -15.518 1.00 92.06 131 ASN A N 1
ATOM 1082 C CA . ASN A 1 131 ? -0.254 0.399 -16.934 1.00 92.06 131 ASN A CA 1
ATOM 1083 C C . ASN A 1 131 ? 0.991 0.937 -17.657 1.00 92.06 131 ASN A C 1
ATOM 1085 O O . ASN A 1 131 ? 0.952 1.076 -18.874 1.00 92.06 131 ASN A O 1
ATOM 1089 N N . ASN A 1 132 ? 2.050 1.315 -16.933 1.00 88.31 132 ASN A N 1
ATOM 1090 C CA . ASN A 1 132 ? 3.233 1.968 -17.513 1.00 88.31 132 ASN A CA 1
ATOM 1091 C C . ASN A 1 132 ? 4.548 1.229 -17.196 1.00 88.31 132 ASN A C 1
ATOM 1093 O O . ASN A 1 132 ? 5.609 1.719 -17.576 1.00 88.31 132 ASN A O 1
ATOM 1097 N N . MET A 1 133 ? 4.488 0.095 -16.490 1.00 88.38 133 MET A N 1
ATOM 1098 C CA . MET A 1 133 ? 5.630 -0.753 -16.128 1.00 88.38 133 MET A CA 1
ATOM 1099 C C . MET A 1 133 ? 5.308 -2.221 -16.403 1.00 88.38 133 MET A C 1
ATOM 1101 O O . MET A 1 133 ? 6.099 -2.885 -17.105 1.00 88.38 133 MET A O 1
#

Organism: NCBI:txid246432